Protein AF-A0A166E4V5-F1 (afdb_monomer_lite)

InterPro domains:
  IPR038717 Tc1-like transposase, DDE domain [PF13358] (4-61)

pLDDT: mean 91.08, std 6.65, range [58.84, 97.62]

Organism: NCBI:txid47311

Secondary structure (DSSP, 8-state):
--TT-S-EEEEE---TT-SHHHHHHHS-HHHHHHHHHHEEEEEPPTT-GGG-HHHHHHHHHT-

Sequence (63 aa):
MFPKAKKLRIIMDNLNTHTYTSILENFEFKEAVELISKVKFYYTPKHASWLNIAEIEINVMDI

Structure (mmCIF, N/CA/C/O backbone):
data_AF-A0A166E4V5-F1
#
_entry.id   AF-A0A166E4V5-F1
#
loop_
_atom_site.group_PDB
_atom_site.id
_atom_site.type_symbol
_atom_site.label_atom_id
_atom_site.label_alt_id
_atom_site.label_comp_id
_atom_site.label_asym_id
_atom_site.label_entity_id
_atom_site.label_seq_id
_atom_site.pdbx_PDB_ins_code
_atom_site.Cartn_x
_atom_site.Cartn_y
_atom_site.Cartn_z
_atom_site.occupancy
_atom_site.B_iso_or_equiv
_atom_site.auth_seq_id
_atom_site.auth_comp_id
_atom_site.auth_asym_id
_atom_site.auth_atom_id
_atom_site.pdbx_PDB_model_num
ATOM 1 N N . MET A 1 1 ? -12.243 9.800 -6.292 1.00 64.75 1 MET A N 1
ATOM 2 C CA . MET A 1 1 ? -11.958 9.224 -4.954 1.00 64.75 1 MET A CA 1
ATOM 3 C C . MET A 1 1 ? -12.875 8.023 -4.735 1.00 64.75 1 MET A C 1
ATOM 5 O O . MET A 1 1 ? -13.983 8.055 -5.258 1.00 64.75 1 MET A O 1
ATOM 9 N N . PHE A 1 2 ? -12.450 6.979 -4.014 1.00 83.25 2 PHE A N 1
ATOM 10 C CA . PHE A 1 2 ? -13.246 5.758 -3.781 1.00 83.25 2 PHE A CA 1
ATOM 11 C C . PHE A 1 2 ? -13.835 5.721 -2.351 1.00 83.25 2 PHE A C 1
ATOM 13 O O . PHE A 1 2 ? -13.420 4.892 -1.543 1.00 83.25 2 PHE A O 1
ATOM 20 N N . PRO A 1 3 ? -14.802 6.592 -1.995 1.00 81.75 3 PRO A N 1
ATOM 21 C CA . PRO A 1 3 ? -15.230 6.804 -0.605 1.00 81.75 3 PRO A CA 1
ATOM 22 C C . PRO A 1 3 ? -15.945 5.601 0.023 1.00 81.75 3 PRO A C 1
ATOM 24 O O . PRO A 1 3 ? -16.025 5.49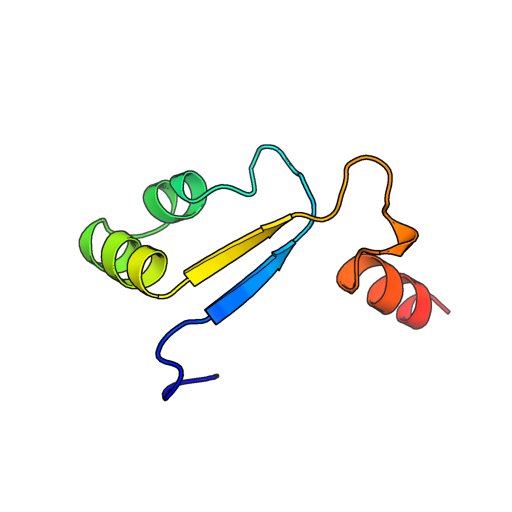1 1.240 1.00 81.75 3 PRO A O 1
ATOM 27 N N . LYS A 1 4 ? -16.478 4.692 -0.802 1.00 88.38 4 LYS A N 1
ATOM 28 C CA . LYS A 1 4 ? -17.189 3.485 -0.352 1.00 88.38 4 LYS A CA 1
ATOM 29 C C . LYS A 1 4 ? -16.290 2.245 -0.290 1.00 88.38 4 LYS A C 1
ATOM 31 O O . LYS A 1 4 ? -16.765 1.168 0.069 1.00 88.38 4 LYS A O 1
ATOM 36 N N . ALA A 1 5 ? -15.019 2.353 -0.683 1.00 89.94 5 ALA A N 1
ATOM 37 C CA . ALA A 1 5 ? -14.120 1.208 -0.703 1.00 89.94 5 ALA A CA 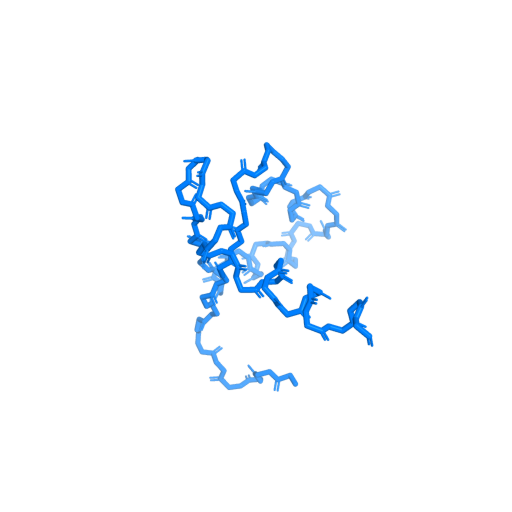1
ATOM 38 C C . ALA A 1 5 ? -13.746 0.795 0.726 1.00 89.94 5 ALA A C 1
ATOM 40 O O . ALA A 1 5 ? -13.200 1.583 1.492 1.00 89.94 5 ALA A O 1
ATOM 41 N N . LYS A 1 6 ? -14.015 -0.469 1.073 1.00 91.06 6 LYS A N 1
ATOM 42 C CA . LYS A 1 6 ? -13.619 -1.044 2.371 1.00 91.06 6 LYS A CA 1
ATOM 43 C C . LYS A 1 6 ? -12.112 -1.279 2.463 1.00 91.06 6 LYS A C 1
ATOM 45 O O . LYS A 1 6 ? -11.538 -1.152 3.537 1.00 91.06 6 LYS A O 1
ATOM 50 N N . LYS A 1 7 ? -11.492 -1.641 1.338 1.00 93.75 7 LYS A N 1
ATOM 51 C CA . LYS A 1 7 ? -10.041 -1.717 1.179 1.00 93.75 7 LYS A CA 1
ATOM 52 C C . LYS A 1 7 ? -9.616 -1.229 -0.195 1.00 93.75 7 LYS A C 1
ATOM 54 O O . LYS A 1 7 ? -10.296 -1.501 -1.185 1.00 93.75 7 LYS A O 1
ATOM 59 N N . LEU A 1 8 ? -8.462 -0.580 -0.244 1.00 94.00 8 LEU A N 1
ATOM 60 C CA . LEU A 1 8 ? -7.770 -0.184 -1.456 1.00 94.00 8 LEU A CA 1
ATOM 61 C C . LEU A 1 8 ? -6.577 -1.117 -1.673 1.00 94.00 8 LEU A C 1
ATOM 63 O O . LEU A 1 8 ? -5.750 -1.305 -0.783 1.00 94.00 8 LEU A O 1
ATOM 67 N N . ARG A 1 9 ? -6.502 -1.722 -2.857 1.00 94.81 9 ARG A N 1
ATOM 68 C CA . ARG A 1 9 ? -5.336 -2.498 -3.286 1.00 94.81 9 ARG A CA 1
ATOM 69 C C . ARG A 1 9 ? -4.484 -1.584 -4.146 1.00 94.81 9 ARG A C 1
ATOM 71 O O . ARG A 1 9 ? -4.982 -1.094 -5.154 1.00 94.81 9 ARG A O 1
ATOM 78 N N . ILE A 1 10 ? -3.253 -1.342 -3.722 1.00 93.38 10 ILE A N 1
ATOM 79 C CA . ILE A 1 10 ? -2.322 -0.460 -4.421 1.00 93.38 10 ILE A CA 1
ATOM 80 C C . ILE A 1 10 ? -1.228 -1.333 -5.014 1.00 93.38 10 ILE A C 1
ATOM 82 O O . ILE A 1 10 ? -0.594 -2.096 -4.285 1.00 93.38 10 ILE A O 1
ATOM 86 N N . ILE A 1 11 ? -1.063 -1.253 -6.331 1.00 92.50 11 ILE A N 1
ATOM 87 C CA . ILE A 1 11 ? 0.037 -1.893 -7.049 1.00 92.50 11 ILE A CA 1
ATOM 88 C C . ILE A 1 11 ? 1.123 -0.834 -7.219 1.00 92.50 11 ILE A C 1
ATOM 90 O O . ILE A 1 11 ? 0.822 0.268 -7.667 1.00 92.50 11 ILE A O 1
ATOM 94 N N . MET A 1 12 ? 2.348 -1.152 -6.822 1.00 93.00 12 MET A N 1
ATOM 95 C CA . MET A 1 12 ? 3.495 -0.242 -6.881 1.00 93.00 12 MET A CA 1
ATOM 96 C C . MET A 1 12 ? 4.778 -1.016 -7.180 1.00 93.00 12 MET A C 1
ATOM 98 O O . MET A 1 12 ? 4.827 -2.239 -7.036 1.00 93.00 12 MET A O 1
ATOM 102 N N . ASP A 1 13 ? 5.814 -0.319 -7.621 1.00 91.25 13 ASP A N 1
ATOM 103 C CA . ASP A 1 13 ? 7.150 -0.881 -7.777 1.00 91.25 13 ASP A CA 1
ATOM 104 C C . ASP A 1 13 ? 7.806 -1.194 -6.427 1.00 91.25 13 ASP A C 1
ATOM 106 O O . ASP A 1 13 ? 7.386 -0.740 -5.359 1.00 91.25 13 ASP A O 1
ATOM 110 N N . ASN A 1 14 ? 8.839 -2.03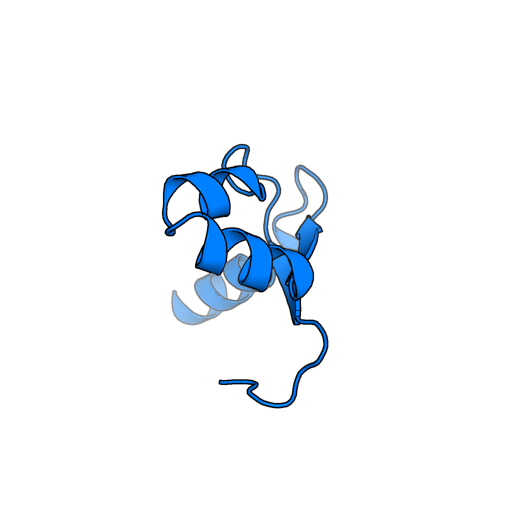1 -6.484 1.00 91.88 14 ASN A N 1
ATOM 111 C CA . ASN A 1 14 ? 9.562 -2.537 -5.321 1.00 91.88 14 ASN A CA 1
ATOM 112 C C . ASN A 1 14 ? 10.710 -1.596 -4.918 1.00 91.88 14 ASN A C 1
ATOM 114 O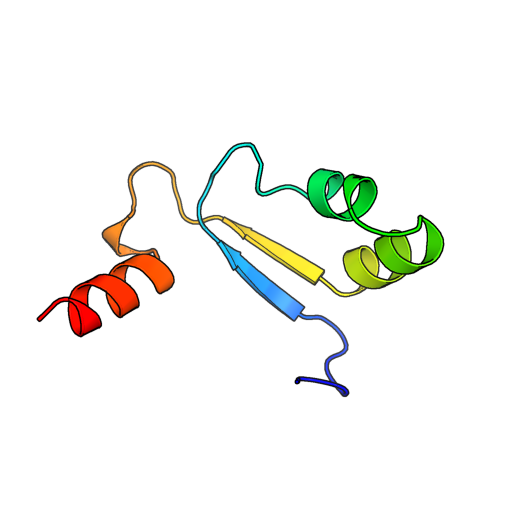 O . ASN A 1 14 ? 11.879 -1.996 -4.889 1.00 91.88 14 ASN A O 1
ATOM 118 N N . LEU A 1 15 ? 10.368 -0.334 -4.650 1.00 90.56 15 LEU A N 1
ATOM 119 C CA . LEU A 1 15 ? 11.293 0.663 -4.122 1.00 90.56 15 LEU A CA 1
ATOM 120 C C . LEU A 1 15 ? 11.372 0.550 -2.592 1.00 90.56 15 LEU A C 1
ATOM 122 O O . LEU A 1 15 ? 10.385 0.266 -1.918 1.00 90.56 15 LEU A O 1
ATOM 126 N N . ASN A 1 16 ? 12.547 0.785 -2.010 1.00 91.38 16 ASN A N 1
ATOM 127 C CA . ASN A 1 16 ? 12.764 0.651 -0.562 1.00 91.38 16 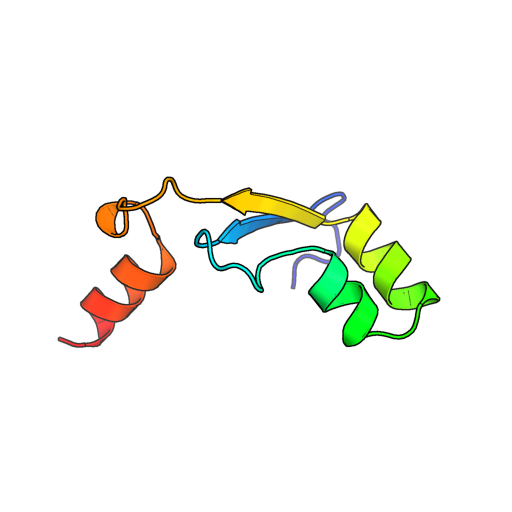ASN A CA 1
ATOM 128 C C . ASN A 1 16 ? 11.933 1.631 0.294 1.00 91.38 16 ASN A C 1
ATOM 130 O O . ASN A 1 16 ? 11.700 1.357 1.468 1.00 91.38 16 ASN A O 1
ATOM 134 N N . THR A 1 17 ? 11.472 2.739 -0.285 1.00 92.56 17 THR A N 1
ATOM 135 C CA . THR A 1 17 ? 10.561 3.707 0.343 1.00 92.56 17 THR A CA 1
ATOM 136 C C . THR A 1 17 ? 9.090 3.324 0.193 1.00 92.56 17 THR A C 1
ATOM 138 O O . THR A 1 17 ? 8.229 3.923 0.825 1.00 92.56 17 THR A O 1
ATOM 141 N N . HIS A 1 18 ? 8.750 2.314 -0.607 1.00 93.00 18 HIS A N 1
ATOM 142 C CA . HIS A 1 18 ? 7.367 1.890 -0.811 1.00 93.00 18 HIS A CA 1
ATOM 143 C C . HIS A 1 18 ? 6.946 0.948 0.311 1.00 93.00 18 HIS A C 1
ATOM 145 O O . HIS A 1 18 ? 6.807 -0.257 0.141 1.00 93.00 18 HIS A O 1
ATOM 151 N N . THR A 1 19 ? 6.790 1.506 1.510 1.00 95.56 19 THR A N 1
ATOM 152 C CA . THR A 1 19 ? 6.434 0.764 2.722 1.00 95.56 19 THR A CA 1
ATOM 153 C C . THR A 1 19 ? 5.367 1.506 3.521 1.00 95.56 19 THR A C 1
ATOM 155 O O . THR A 1 19 ? 5.164 2.708 3.362 1.00 95.56 19 THR A O 1
ATOM 158 N N . TYR A 1 20 ? 4.681 0.800 4.423 1.00 96.00 20 TYR A N 1
ATOM 159 C CA . TYR A 1 20 ? 3.728 1.444 5.335 1.00 96.00 20 TYR A CA 1
ATOM 160 C C . TYR A 1 20 ? 4.402 2.443 6.286 1.00 96.00 20 TYR A C 1
ATOM 162 O O . TYR A 1 20 ? 3.740 3.366 6.752 1.00 96.00 20 TYR A O 1
ATOM 170 N N . THR A 1 21 ? 5.704 2.292 6.552 1.00 95.50 21 THR A N 1
ATOM 171 C CA . THR A 1 21 ? 6.474 3.236 7.372 1.00 95.50 21 THR A CA 1
ATOM 172 C C . THR A 1 21 ? 6.429 4.639 6.784 1.00 95.50 21 THR A C 1
ATOM 174 O O . THR A 1 21 ? 6.219 5.594 7.518 1.00 95.50 21 THR A O 1
ATOM 177 N N . SER A 1 22 ? 6.475 4.766 5.459 1.00 95.38 22 SER A N 1
ATOM 178 C CA . SER A 1 22 ? 6.371 6.069 4.803 1.00 95.38 22 SER A CA 1
ATOM 179 C C . SER A 1 22 ? 5.007 6.733 5.005 1.00 95.38 22 SER A C 1
ATOM 181 O O . SER A 1 22 ? 4.927 7.955 5.008 1.00 95.38 22 SER A O 1
ATOM 183 N N . ILE A 1 23 ? 3.933 5.972 5.255 1.00 95.81 23 ILE A N 1
ATOM 184 C CA . ILE A 1 23 ? 2.654 6.555 5.693 1.00 95.81 23 ILE A CA 1
ATOM 185 C C . ILE A 1 23 ? 2.775 7.062 7.137 1.00 95.81 23 ILE A C 1
ATOM 187 O O . ILE A 1 23 ? 2.342 8.168 7.436 1.00 95.81 23 ILE A O 1
ATOM 191 N N . LEU A 1 24 ? 3.378 6.284 8.037 1.00 96.06 24 LEU A N 1
ATOM 192 C CA . LEU A 1 24 ? 3.554 6.688 9.439 1.00 96.06 24 LEU A CA 1
ATOM 193 C C . LEU A 1 24 ? 4.418 7.948 9.592 1.00 96.06 24 LEU A C 1
ATOM 195 O O . LEU A 1 24 ? 4.173 8.739 10.493 1.00 96.06 24 LEU A O 1
ATOM 199 N N . GLU A 1 25 ? 5.416 8.129 8.729 1.00 96.31 25 GLU A N 1
ATOM 200 C CA . GLU A 1 25 ? 6.335 9.274 8.767 1.00 96.31 25 GLU A CA 1
ATOM 201 C C . GLU A 1 25 ? 5.707 10.579 8.262 1.00 96.31 25 GLU A C 1
ATOM 203 O O . GLU A 1 25 ? 6.137 11.655 8.667 1.00 96.31 25 GLU A O 1
ATOM 208 N N . ASN A 1 26 ? 4.705 10.497 7.379 1.00 96.81 26 ASN A N 1
ATOM 209 C CA . ASN A 1 26 ? 4.143 11.666 6.693 1.00 96.81 26 ASN A CA 1
ATOM 210 C C . ASN A 1 26 ? 2.766 12.103 7.217 1.00 96.81 26 ASN A C 1
ATOM 212 O O . ASN A 1 26 ? 2.325 13.205 6.900 1.00 96.81 26 ASN A O 1
ATOM 216 N N . PHE A 1 27 ? 2.083 11.264 7.998 1.00 96.31 27 PHE A N 1
ATOM 217 C CA . PHE A 1 27 ? 0.738 11.537 8.508 1.00 96.31 27 PHE A CA 1
ATOM 218 C C . PHE A 1 27 ? 0.706 11.530 10.035 1.00 96.31 27 PHE A C 1
ATOM 220 O O . PHE A 1 27 ? 1.498 10.849 10.689 1.00 96.31 27 PHE A O 1
ATOM 227 N N . GLU A 1 28 ? -0.257 12.244 10.625 1.00 97.62 28 GLU A N 1
ATOM 228 C CA . GLU A 1 28 ? -0.509 12.124 12.060 1.00 97.62 28 GLU A CA 1
ATOM 229 C C . GLU A 1 28 ? -0.856 10.672 12.412 1.00 97.62 28 GLU A C 1
ATOM 231 O O . GLU A 1 28 ? -1.570 9.991 11.676 1.00 97.62 28 GLU A O 1
ATOM 236 N N . PHE A 1 29 ? -0.398 10.195 13.573 1.00 96.44 29 PHE A N 1
ATOM 237 C CA . PHE A 1 29 ? -0.495 8.779 13.945 1.00 96.44 29 PHE A CA 1
ATOM 238 C C . PHE A 1 29 ? -1.908 8.190 13.781 1.00 96.44 29 PHE A C 1
ATOM 240 O O . PHE A 1 29 ? -2.073 7.091 13.254 1.00 96.44 29 PHE A O 1
ATOM 247 N N . LYS A 1 30 ? -2.942 8.933 14.196 1.00 97.50 30 LYS A N 1
ATOM 248 C CA . LYS A 1 30 ? -4.341 8.497 14.082 1.00 97.50 30 LYS A CA 1
ATOM 249 C C . LYS A 1 30 ? -4.767 8.313 12.622 1.00 97.50 30 LYS A C 1
ATOM 251 O O . LYS A 1 30 ? -5.399 7.310 12.297 1.00 97.50 30 LYS A O 1
ATOM 256 N N . GLU A 1 31 ? -4.414 9.263 11.762 1.00 95.69 31 GLU A N 1
ATOM 257 C CA . GLU A 1 31 ? -4.719 9.218 10.332 1.00 95.69 31 GLU A CA 1
ATOM 258 C C . GLU A 1 31 ? -3.934 8.099 9.641 1.00 95.69 31 GLU A C 1
ATOM 260 O O . GLU A 1 31 ? -4.508 7.306 8.894 1.00 95.69 31 GLU A O 1
ATOM 265 N N . ALA A 1 32 ? -2.646 7.961 9.959 1.00 96.94 32 ALA A N 1
ATOM 266 C CA . ALA A 1 32 ? -1.788 6.925 9.402 1.00 96.94 32 ALA A CA 1
ATOM 267 C C . ALA A 1 32 ? -2.319 5.515 9.704 1.00 96.94 32 ALA A C 1
ATOM 269 O O . ALA A 1 32 ? -2.403 4.672 8.809 1.00 96.94 32 ALA A O 1
ATOM 270 N N . VAL A 1 33 ? -2.738 5.258 10.948 1.00 96.44 33 VAL A N 1
ATOM 271 C CA . VAL A 1 33 ? -3.332 3.972 11.347 1.00 96.44 33 VAL A CA 1
ATOM 272 C C . VAL A 1 33 ? -4.631 3.704 10.584 1.00 96.44 33 VAL A C 1
ATOM 274 O O . VAL A 1 33 ? -4.845 2.587 10.100 1.00 96.44 33 VAL A O 1
ATOM 277 N N . GLU A 1 34 ? -5.487 4.717 10.428 1.00 94.44 34 GLU A N 1
ATOM 278 C CA . GLU A 1 34 ? -6.721 4.582 9.656 1.00 94.44 34 GLU A CA 1
ATOM 279 C C . GLU A 1 34 ? -6.432 4.260 8.181 1.00 94.44 34 GLU A C 1
ATOM 281 O O . GLU A 1 34 ? -7.037 3.336 7.624 1.00 94.44 34 GLU A O 1
ATOM 286 N N . LEU A 1 35 ? -5.472 4.952 7.563 1.00 93.69 35 LEU A N 1
ATOM 287 C CA . LEU A 1 35 ? -5.042 4.710 6.185 1.00 93.69 35 LEU A CA 1
ATOM 288 C C . LEU A 1 35 ? -4.476 3.296 6.012 1.00 93.69 35 LEU A C 1
ATOM 290 O O . LEU A 1 35 ? -4.944 2.549 5.149 1.00 93.69 35 LEU A O 1
ATOM 294 N N . ILE A 1 36 ? -3.535 2.890 6.867 1.00 95.44 36 ILE A N 1
ATOM 295 C CA . ILE A 1 36 ? -2.903 1.564 6.824 1.00 95.44 36 ILE A CA 1
ATOM 296 C C . ILE A 1 36 ? -3.949 0.453 6.970 1.00 95.44 36 ILE A C 1
ATOM 298 O O . ILE A 1 36 ? -3.882 -0.556 6.269 1.00 95.44 36 ILE A O 1
ATOM 302 N N . SER A 1 37 ? -4.971 0.643 7.813 1.00 94.62 37 SER A N 1
ATOM 303 C CA . SER A 1 37 ? -6.045 -0.348 7.981 1.00 94.62 37 SER A CA 1
ATOM 304 C C . SER A 1 37 ? -6.848 -0.602 6.691 1.00 94.62 37 SER A C 1
ATOM 306 O O . SER A 1 37 ? -7.351 -1.713 6.464 1.00 94.62 37 SER A O 1
ATOM 308 N N . LYS A 1 38 ? -6.931 0.412 5.820 1.00 93.75 38 LYS A N 1
ATOM 309 C CA . LYS A 1 38 ? -7.712 0.402 4.578 1.00 93.75 38 LYS A CA 1
ATOM 310 C C . LYS A 1 38 ? -6.878 0.067 3.345 1.00 93.75 38 LYS A C 1
ATOM 312 O O . LYS A 1 38 ? -7.465 -0.322 2.340 1.00 93.75 38 LYS A O 1
ATOM 317 N N . VAL A 1 39 ? -5.552 0.166 3.379 1.00 95.19 39 VAL A N 1
ATOM 318 C CA . VAL A 1 39 ? -4.705 -0.081 2.199 1.00 95.19 39 VAL A CA 1
ATOM 319 C C . VAL A 1 39 ? -4.001 -1.441 2.255 1.00 95.19 39 VAL A C 1
ATOM 321 O O . VAL A 1 39 ? -3.702 -1.979 3.319 1.00 95.19 39 VAL A O 1
ATOM 324 N N . LYS A 1 40 ? -3.777 -2.044 1.085 1.00 96.12 40 LYS A N 1
ATOM 325 C CA . LYS A 1 40 ? -2.949 -3.241 0.920 1.00 96.12 40 LYS A CA 1
ATOM 326 C C . LYS A 1 40 ? -2.029 -3.069 -0.279 1.00 96.12 40 LYS A C 1
ATOM 328 O O . LYS A 1 40 ? -2.518 -2.931 -1.401 1.00 96.12 40 LYS A O 1
ATOM 333 N N . PHE A 1 41 ? -0.725 -3.117 -0.035 1.00 95.56 41 PHE A N 1
ATOM 334 C CA . PHE A 1 41 ? 0.290 -2.986 -1.078 1.00 95.56 41 PHE A CA 1
ATOM 335 C C . PHE A 1 41 ? 0.578 -4.327 -1.759 1.00 95.56 41 PHE A C 1
ATOM 337 O O . PHE A 1 41 ? 0.642 -5.375 -1.109 1.00 95.56 41 PHE A O 1
ATOM 344 N N . TYR A 1 42 ? 0.733 -4.269 -3.077 1.00 94.06 42 TYR A N 1
ATOM 345 C CA . TYR A 1 42 ? 1.181 -5.345 -3.948 1.00 94.06 42 TYR A CA 1
ATOM 346 C C . TYR A 1 42 ? 2.358 -4.815 -4.761 1.00 94.06 42 TYR A C 1
ATOM 348 O O . TYR A 1 42 ? 2.212 -3.834 -5.484 1.00 94.06 42 TYR A O 1
ATOM 356 N N . TYR A 1 43 ? 3.513 -5.458 -4.634 1.00 93.56 43 TYR A N 1
ATOM 357 C CA . TYR A 1 43 ? 4.723 -5.018 -5.320 1.00 93.56 43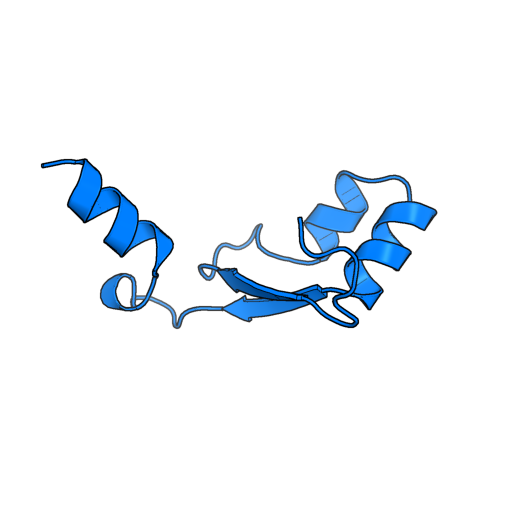 TYR A CA 1
ATOM 358 C C . TYR A 1 43 ? 4.895 -5.758 -6.639 1.00 93.56 43 TYR A C 1
ATOM 360 O O . TYR A 1 43 ? 4.684 -6.975 -6.700 1.00 93.56 43 TYR A O 1
ATOM 368 N N . THR A 1 44 ? 5.319 -5.048 -7.680 1.00 93.19 44 THR A N 1
ATOM 369 C CA . THR A 1 44 ? 5.804 -5.700 -8.897 1.00 93.19 44 THR A CA 1
ATOM 370 C C . THR A 1 44 ? 7.084 -6.499 -8.592 1.00 93.19 44 THR A C 1
ATOM 372 O O . THR A 1 44 ? 7.854 -6.145 -7.687 1.00 93.19 44 THR A O 1
ATOM 375 N N . PRO A 1 45 ? 7.329 -7.624 -9.290 1.00 91.81 45 PRO A N 1
ATOM 376 C CA . PRO A 1 45 ? 8.577 -8.362 -9.140 1.00 91.81 45 PRO A CA 1
ATOM 377 C C . PRO A 1 45 ? 9.794 -7.487 -9.460 1.00 91.81 45 PRO A C 1
ATOM 379 O O . PRO A 1 45 ? 9.745 -6.610 -10.324 1.00 91.81 45 PRO A O 1
ATOM 382 N N . LYS A 1 46 ? 10.919 -7.756 -8.791 1.00 89.19 46 LYS A N 1
ATOM 383 C CA . LYS A 1 46 ? 12.186 -7.086 -9.115 1.00 89.19 46 LYS A CA 1
ATOM 384 C C . LYS A 1 46 ? 12.557 -7.358 -10.576 1.00 89.19 46 LYS A C 1
ATOM 386 O O . LYS A 1 46 ? 12.379 -8.475 -11.053 1.00 89.19 46 LYS A O 1
ATOM 391 N N . HIS A 1 47 ? 13.091 -6.343 -11.255 1.00 87.25 47 HIS A N 1
ATOM 392 C CA . HIS A 1 47 ? 13.462 -6.394 -12.677 1.00 87.25 47 HIS A CA 1
ATOM 393 C C . HIS A 1 47 ? 12.298 -6.716 -13.637 1.00 87.25 47 HIS A C 1
ATOM 395 O O . HIS A 1 47 ? 12.525 -7.224 -14.732 1.00 87.25 47 HIS A O 1
ATOM 401 N N . ALA A 1 48 ? 11.055 -6.406 -13.253 1.00 88.69 48 ALA A N 1
ATOM 402 C CA . ALA A 1 48 ? 9.871 -6.575 -14.095 1.00 88.69 48 ALA A CA 1
ATOM 403 C C . ALA A 1 48 ? 9.155 -5.238 -14.365 1.00 88.69 48 ALA A C 1
ATOM 405 O O . ALA A 1 48 ? 7.945 -5.128 -14.180 1.00 88.69 48 ALA A O 1
ATOM 406 N N . SER A 1 49 ? 9.905 -4.226 -14.814 1.00 83.25 49 SER A N 1
ATOM 407 C CA . SER A 1 49 ? 9.380 -2.909 -15.234 1.00 83.25 49 SER A CA 1
ATOM 408 C C . SER A 1 49 ? 8.247 -3.020 -16.256 1.00 83.25 49 SER A C 1
ATOM 410 O O . SER A 1 49 ? 7.248 -2.319 -16.175 1.00 83.25 49 SER A O 1
ATOM 412 N N . TRP A 1 50 ? 8.335 -3.997 -17.159 1.00 85.62 50 TRP A N 1
ATOM 413 C CA . TRP A 1 50 ? 7.306 -4.319 -18.154 1.00 85.62 50 TRP A CA 1
ATOM 414 C C . TRP A 1 50 ? 5.966 -4.817 -17.573 1.00 85.62 50 TRP A C 1
ATOM 416 O O . TRP A 1 50 ? 5.012 -5.002 -18.322 1.00 85.62 50 TRP A O 1
ATOM 426 N N . LEU A 1 51 ? 5.879 -5.049 -16.258 1.00 85.12 51 LEU A N 1
ATOM 427 C CA . LEU A 1 51 ? 4.633 -5.328 -15.531 1.00 85.12 51 LEU A CA 1
ATOM 428 C C . LEU A 1 51 ? 4.171 -4.137 -14.672 1.00 85.12 51 LEU A C 1
ATOM 430 O O . LEU A 1 51 ? 3.131 -4.226 -14.014 1.00 85.12 51 LEU A O 1
ATOM 434 N N . ASN A 1 52 ? 4.929 -3.038 -14.638 1.00 89.31 52 ASN A N 1
ATOM 435 C CA . ASN A 1 52 ? 4.572 -1.836 -13.901 1.00 89.31 52 ASN A CA 1
ATOM 436 C C . ASN A 1 52 ? 3.643 -0.951 -14.742 1.00 89.31 52 ASN A C 1
ATOM 438 O O . ASN A 1 52 ? 4.066 -0.319 -15.705 1.00 89.31 52 ASN A O 1
ATOM 442 N N . ILE A 1 53 ? 2.370 -0.887 -14.347 1.00 89.25 53 ILE A N 1
ATOM 443 C CA . ILE A 1 53 ? 1.329 -0.124 -15.052 1.00 89.25 53 ILE A CA 1
ATOM 444 C C . ILE A 1 53 ? 1.708 1.356 -15.171 1.00 89.25 53 ILE A C 1
ATOM 446 O O . ILE A 1 53 ? 1.533 1.928 -16.240 1.00 89.25 53 ILE A O 1
ATOM 450 N N . ALA A 1 54 ? 2.274 1.955 -14.118 1.00 88.06 54 ALA A N 1
ATOM 451 C CA . ALA A 1 54 ? 2.651 3.366 -14.142 1.00 88.06 54 ALA A CA 1
ATOM 452 C C . ALA A 1 54 ? 3.762 3.639 -15.168 1.00 88.06 54 ALA A C 1
ATOM 454 O O . ALA A 1 54 ? 3.679 4.604 -15.918 1.00 88.06 54 ALA A O 1
ATOM 455 N N . GLU A 1 55 ? 4.772 2.767 -15.253 1.00 87.06 55 GLU A N 1
ATOM 456 C CA . GLU A 1 55 ? 5.830 2.897 -16.264 1.00 87.06 55 GLU A CA 1
ATOM 457 C C . GLU A 1 55 ? 5.283 2.701 -17.682 1.00 87.06 55 GLU A C 1
ATOM 459 O O . GLU A 1 55 ? 5.667 3.431 -18.592 1.00 87.06 55 GLU A O 1
ATOM 464 N N . ILE A 1 56 ? 4.368 1.748 -17.891 1.00 87.44 56 ILE A N 1
ATOM 465 C CA . ILE A 1 56 ? 3.732 1.534 -19.200 1.00 87.44 56 ILE A CA 1
ATOM 466 C C . ILE A 1 56 ? 2.922 2.767 -19.616 1.00 87.44 56 ILE A C 1
ATOM 468 O O . ILE A 1 56 ? 3.053 3.219 -20.750 1.00 87.44 56 ILE A O 1
ATOM 472 N N . GLU A 1 57 ? 2.110 3.321 -18.712 1.00 90.75 57 GLU A N 1
ATOM 473 C CA . GLU A 1 57 ? 1.303 4.516 -18.984 1.00 90.75 57 GLU A CA 1
ATOM 474 C C . GLU A 1 57 ? 2.180 5.732 -19.307 1.00 90.75 57 GLU A C 1
ATOM 476 O O . GLU A 1 57 ? 1.891 6.439 -20.271 1.00 90.75 57 GLU A O 1
ATOM 481 N N . ILE A 1 58 ? 3.278 5.944 -18.570 1.00 88.44 58 ILE A N 1
ATOM 482 C CA . ILE A 1 58 ? 4.235 7.030 -18.839 1.00 88.44 58 ILE A CA 1
ATOM 483 C C . ILE A 1 58 ? 4.871 6.872 -20.226 1.00 88.44 58 ILE A C 1
ATOM 485 O O . ILE A 1 58 ? 4.823 7.807 -21.018 1.00 88.44 58 ILE A O 1
ATOM 489 N N . ASN A 1 59 ? 5.354 5.675 -20.573 1.00 87.56 59 ASN A N 1
ATOM 490 C CA . ASN A 1 59 ? 5.959 5.422 -21.887 1.00 87.56 59 ASN A CA 1
ATOM 491 C C . ASN A 1 59 ? 4.995 5.672 -23.062 1.00 87.56 59 ASN A C 1
ATOM 493 O O . ASN A 1 59 ? 5.444 6.000 -24.156 1.00 87.56 59 ASN A O 1
ATOM 497 N N . VAL A 1 60 ? 3.682 5.498 -22.867 1.00 91.19 60 VAL A N 1
ATOM 498 C CA . VAL A 1 60 ? 2.671 5.811 -23.894 1.00 91.19 60 VAL A CA 1
ATOM 499 C C . VAL A 1 60 ? 2.457 7.322 -24.034 1.00 91.19 60 VAL A C 1
ATOM 501 O O . VAL A 1 60 ? 2.138 7.783 -25.126 1.00 91.19 60 VAL A O 1
ATOM 504 N N . MET A 1 61 ? 2.613 8.085 -22.950 1.00 91.75 61 MET A N 1
ATOM 505 C CA . MET A 1 61 ? 2.475 9.548 -22.951 1.00 91.75 61 MET A CA 1
ATOM 506 C C . MET A 1 61 ? 3.723 10.277 -23.461 1.00 91.75 61 MET A C 1
ATOM 508 O O . MET A 1 61 ? 3.603 11.412 -23.909 1.00 91.75 61 MET A O 1
ATOM 512 N N . ASP A 1 62 ? 4.893 9.639 -23.402 1.00 82.31 62 ASP A N 1
ATOM 513 C CA . ASP A 1 62 ? 6.172 10.188 -23.877 1.00 82.31 62 ASP A CA 1
ATOM 514 C C . ASP A 1 62 ? 6.358 10.087 -25.412 1.00 82.31 62 ASP A C 1
ATOM 516 O O . ASP A 1 62 ? 7.461 10.300 -25.923 1.00 82.31 62 ASP A O 1
ATOM 520 N N . ILE A 1 63 ? 5.288 9.755 -26.148 1.00 58.84 63 ILE A N 1
ATOM 521 C CA . ILE A 1 63 ? 5.229 9.678 -27.621 1.00 58.84 63 ILE A CA 1
ATOM 522 C C . ILE A 1 63 ? 4.698 10.984 -28.216 1.00 58.84 63 ILE A C 1
ATOM 524 O O . ILE A 1 63 ? 3.654 11.482 -27.738 1.00 58.84 63 ILE A O 1
#

Radius of gyration: 14.06 Å; chains: 1; bounding box: 31×20×42 Å

Foldseek 3Di:
DCVPQQADEDEEEPDPCPDLVVLVVPDDNVVSVVNVNRYDYDYDDPPPCVPGPVSVVVVVVVD